Protein AF-X1JM20-F1 (afdb_monomer_lite)

Secondary structure (DSSP, 8-state):
------------HHHHHHHHHHHHTTS-SSHHHHHHHHHHHHHHHTT-TTSS--TT-------

Foldseek 3Di:
DDDDDDDDDDDDPVLVVVLVVCCVVVVDVHSVVVVVVVVLVVCCVVVHPPSDDPPDPPPPPDD

pLDDT: mean 86.04, std 16.42, range [44.78, 98.25]

Sequence (63 aa):
MVEKIRNTVTLTKSYNDALDELVRRGVYIEKQDAIRCALRTLFEKHKMDPFIPAEGITRNPLN

Structure (mmCIF, N/CA/C/O backbone):
data_AF-X1JM20-F1
#
_entry.id   AF-X1JM20-F1
#
loop_
_atom_site.group_PDB
_atom_site.id
_atom_site.type_symbol
_atom_site.label_atom_id
_atom_site.label_alt_id
_atom_site.label_comp_id
_atom_site.label_asym_id
_atom_site.label_entity_id
_atom_site.label_seq_id
_atom_site.pdbx_PDB_ins_code
_atom_site.Cartn_x
_atom_site.Cartn_y
_atom_site.Cartn_z
_atom_site.occupancy
_atom_site.B_iso_or_equiv
_atom_site.auth_seq_id
_atom_site.auth_comp_id
_atom_site.auth_asym_id
_atom_site.auth_atom_id
_atom_site.pdbx_PDB_model_num
ATOM 1 N N . MET A 1 1 ? 20.501 -13.781 1.856 1.00 52.81 1 MET A N 1
ATOM 2 C CA . MET A 1 1 ? 19.577 -12.862 2.559 1.00 52.81 1 MET A CA 1
ATOM 3 C C . MET A 1 1 ? 19.316 -11.684 1.638 1.00 52.81 1 MET A C 1
ATOM 5 O O . MET A 1 1 ? 20.269 -11.224 1.029 1.00 52.81 1 MET A O 1
ATOM 9 N N . VAL A 1 2 ? 18.065 -11.250 1.474 1.00 84.19 2 VAL A N 1
ATOM 10 C CA . VAL A 1 2 ? 17.747 -10.049 0.681 1.00 84.19 2 VAL A CA 1
ATOM 11 C C . VAL A 1 2 ? 17.936 -8.831 1.580 1.00 84.19 2 VAL A C 1
ATOM 13 O O . VAL A 1 2 ? 17.385 -8.808 2.683 1.00 84.19 2 VAL A O 1
ATOM 16 N N . GLU A 1 3 ? 18.723 -7.857 1.134 1.00 91.50 3 GLU A N 1
ATOM 17 C CA . GLU A 1 3 ? 18.935 -6.602 1.856 1.00 91.50 3 GLU A CA 1
ATOM 18 C C . GLU A 1 3 ? 17.615 -5.819 1.967 1.00 91.50 3 GLU A C 1
ATOM 20 O O . GLU A 1 3 ? 16.842 -5.739 1.011 1.00 91.50 3 GLU A O 1
ATOM 25 N N . LYS A 1 4 ? 17.320 -5.276 3.154 1.00 88.88 4 LYS A N 1
ATOM 26 C CA . LYS A 1 4 ? 16.085 -4.529 3.425 1.00 88.88 4 LYS A CA 1
ATOM 27 C C . LYS A 1 4 ? 16.425 -3.152 3.973 1.00 88.88 4 LYS A C 1
ATOM 29 O O . LYS A 1 4 ? 17.039 -3.045 5.030 1.00 88.88 4 LYS A O 1
ATOM 34 N N . ILE A 1 5 ? 15.941 -2.116 3.295 1.00 92.44 5 ILE A N 1
ATOM 35 C CA . ILE A 1 5 ? 16.075 -0.721 3.723 1.00 92.44 5 ILE A CA 1
ATOM 36 C C . ILE A 1 5 ? 14.721 -0.239 4.251 1.00 92.44 5 ILE A C 1
ATOM 38 O O . ILE A 1 5 ? 13.682 -0.452 3.619 1.00 92.44 5 ILE A O 1
ATOM 42 N N . ARG A 1 6 ? 14.720 0.406 5.423 1.00 92.75 6 ARG A N 1
ATOM 43 C CA . ARG A 1 6 ? 13.515 1.017 5.996 1.00 92.75 6 ARG A CA 1
ATOM 44 C C . ARG A 1 6 ? 13.300 2.394 5.374 1.00 92.75 6 ARG A C 1
ATOM 46 O O . ARG A 1 6 ? 14.163 3.254 5.486 1.00 92.75 6 ARG A O 1
ATOM 53 N N . ASN A 1 7 ? 12.117 2.602 4.805 1.00 90.88 7 ASN A N 1
ATOM 54 C CA . ASN A 1 7 ? 11.660 3.904 4.326 1.00 90.88 7 ASN A CA 1
ATOM 55 C C . ASN A 1 7 ? 10.484 4.384 5.187 1.00 90.88 7 ASN A C 1
ATOM 57 O O . ASN A 1 7 ? 9.601 3.591 5.516 1.00 90.88 7 ASN A O 1
ATOM 61 N N . THR A 1 8 ? 10.468 5.673 5.530 1.00 93.38 8 THR A N 1
ATOM 62 C CA . THR A 1 8 ? 9.372 6.328 6.260 1.00 93.38 8 THR A CA 1
ATOM 63 C C . THR A 1 8 ? 8.757 7.384 5.357 1.00 93.38 8 THR A C 1
ATOM 65 O O . THR A 1 8 ? 9.478 8.187 4.771 1.00 93.38 8 THR A O 1
ATOM 68 N N . VAL A 1 9 ? 7.431 7.393 5.253 1.00 91.88 9 VAL A N 1
ATOM 69 C CA . VAL A 1 9 ? 6.687 8.370 4.453 1.00 91.88 9 VAL A CA 1
ATOM 70 C C . VAL A 1 9 ? 5.563 8.974 5.284 1.00 91.88 9 VAL A C 1
ATOM 72 O O . VAL A 1 9 ? 4.919 8.278 6.068 1.00 91.88 9 VAL A O 1
ATOM 75 N N . THR A 1 10 ? 5.317 10.268 5.097 1.00 96.00 10 THR A N 1
ATOM 76 C CA . THR A 1 10 ? 4.171 10.961 5.693 1.00 96.00 10 THR A CA 1
ATOM 77 C C . THR A 1 10 ? 3.021 10.941 4.698 1.00 96.00 10 THR A C 1
ATOM 79 O O . THR A 1 10 ? 3.146 11.467 3.595 1.00 96.00 10 THR A O 1
ATOM 82 N N . LEU A 1 11 ? 1.897 10.340 5.085 1.00 95.06 11 LEU A N 1
ATOM 83 C CA . LEU A 1 11 ? 0.679 10.270 4.278 1.00 95.06 11 LEU A CA 1
ATOM 84 C C . LEU A 1 11 ? -0.454 11.012 4.984 1.00 95.06 11 LEU A C 1
ATOM 86 O O . LEU A 1 11 ? -0.481 11.093 6.214 1.00 95.06 11 LEU A O 1
ATOM 90 N N . THR A 1 12 ? -1.415 11.530 4.218 1.00 98.00 12 THR A N 1
ATOM 91 C CA . THR A 1 12 ? -2.607 12.138 4.817 1.00 98.00 12 THR A CA 1
ATOM 92 C C . THR A 1 12 ? -3.440 11.083 5.550 1.00 98.00 12 THR A C 1
ATOM 94 O O . THR A 1 12 ? -3.314 9.874 5.322 1.00 98.00 12 THR A O 1
ATOM 97 N N . LYS A 1 13 ? -4.311 11.541 6.456 1.00 97.56 13 LYS A N 1
ATOM 98 C CA . LYS A 1 13 ? -5.139 10.656 7.282 1.00 97.56 13 LYS A CA 1
ATOM 99 C C . LYS A 1 13 ? -5.977 9.685 6.441 1.00 97.56 13 LYS A C 1
ATOM 101 O O . LYS A 1 13 ? -5.998 8.503 6.745 1.00 97.56 13 LYS A O 1
ATOM 106 N N . SER A 1 14 ? -6.564 10.149 5.337 1.00 98.00 14 SER A N 1
ATOM 107 C CA . SER A 1 14 ? -7.398 9.312 4.463 1.00 98.00 14 SER A CA 1
ATOM 108 C C . SER A 1 14 ? -6.663 8.095 3.889 1.00 98.00 14 SER A C 1
ATOM 110 O O . SER A 1 14 ? -7.256 7.026 3.774 1.00 98.00 14 SER A O 1
ATOM 112 N N . TYR A 1 15 ? -5.372 8.219 3.569 1.00 97.12 15 TYR A N 1
ATOM 113 C CA . TYR A 1 15 ? -4.566 7.080 3.117 1.00 97.12 15 TYR A CA 1
ATOM 114 C C . TYR A 1 15 ? -4.304 6.094 4.254 1.00 97.12 15 TYR A C 1
ATOM 116 O O . TYR A 1 15 ? -4.376 4.886 4.042 1.00 97.12 15 TYR A O 1
ATOM 124 N N . ASN A 1 16 ? -4.014 6.597 5.456 1.00 96.88 16 ASN A N 1
ATOM 125 C CA . ASN A 1 16 ? -3.822 5.743 6.626 1.00 96.88 16 ASN A CA 1
ATOM 126 C C . ASN A 1 16 ? -5.101 4.981 6.978 1.00 96.88 16 ASN A C 1
ATOM 128 O O . ASN A 1 16 ? -5.030 3.767 7.144 1.00 96.88 16 ASN A O 1
ATOM 132 N N . ASP A 1 17 ? -6.247 5.665 6.991 1.00 98.25 17 ASP A N 1
ATOM 133 C CA . ASP A 1 17 ? -7.553 5.069 7.279 1.00 98.25 17 ASP A CA 1
ATOM 134 C C . ASP A 1 17 ? -7.902 3.975 6.249 1.00 98.25 17 ASP A C 1
ATOM 136 O O . ASP A 1 17 ? -8.378 2.898 6.609 1.00 98.25 17 ASP A O 1
ATOM 140 N N . ALA A 1 18 ? -7.605 4.199 4.963 1.00 97.88 18 ALA A N 1
ATOM 141 C CA . ALA A 1 18 ? -7.800 3.189 3.924 1.00 97.88 18 ALA A CA 1
ATOM 142 C C . ALA A 1 18 ? -6.866 1.974 4.089 1.00 97.88 18 ALA A C 1
ATOM 144 O O . ALA A 1 18 ? -7.294 0.836 3.895 1.00 97.88 18 ALA A O 1
ATOM 145 N N . LEU A 1 19 ? -5.600 2.192 4.467 1.00 97.25 19 LEU A N 1
ATOM 146 C CA . LEU A 1 19 ? -4.654 1.108 4.760 1.00 97.25 19 LEU A CA 1
ATOM 147 C C . LEU A 1 19 ? -5.079 0.302 5.995 1.00 97.25 19 LEU A C 1
ATOM 149 O O . LEU A 1 19 ? -4.984 -0.924 5.977 1.00 97.25 19 LEU A O 1
ATOM 153 N N . ASP A 1 20 ? -5.562 0.971 7.045 1.00 97.75 20 ASP A N 1
ATOM 154 C CA . ASP A 1 20 ? -6.130 0.322 8.232 1.00 97.75 20 ASP A CA 1
ATOM 155 C C . ASP A 1 20 ? -7.339 -0.541 7.870 1.00 97.75 20 ASP A C 1
ATOM 157 O O . ASP A 1 20 ? -7.437 -1.685 8.309 1.00 97.75 20 ASP A O 1
ATOM 161 N N . GLU A 1 21 ? -8.227 -0.038 7.014 1.00 98.25 21 GLU A N 1
ATOM 162 C CA . GLU A 1 21 ? -9.407 -0.778 6.571 1.00 98.25 21 GLU A CA 1
ATOM 163 C C . GLU A 1 21 ? -9.042 -2.044 5.781 1.00 98.25 21 GLU A C 1
ATOM 165 O O . GLU A 1 21 ? -9.670 -3.090 5.960 1.00 98.25 21 GLU A O 1
ATOM 170 N N . LEU A 1 22 ? -8.003 -1.986 4.940 1.00 97.69 22 LEU A N 1
ATOM 171 C CA . LEU A 1 22 ? -7.496 -3.157 4.218 1.00 97.69 22 LEU A CA 1
ATOM 172 C C . LEU A 1 22 ? -6.976 -4.243 5.169 1.00 97.69 22 LEU A C 1
ATOM 174 O O . LEU A 1 22 ? -7.242 -5.428 4.951 1.00 97.69 22 LEU A O 1
ATOM 178 N N . VAL A 1 23 ? -6.275 -3.844 6.232 1.00 97.69 23 VAL A N 1
ATOM 179 C CA . VAL A 1 23 ? -5.790 -4.769 7.265 1.00 97.69 23 VAL A CA 1
ATOM 180 C C . VAL A 1 23 ? -6.953 -5.318 8.089 1.00 97.69 23 VAL A C 1
ATOM 182 O O . VAL A 1 23 ? -7.056 -6.525 8.295 1.00 97.69 23 VAL A O 1
ATOM 185 N N . ARG A 1 24 ? -7.898 -4.461 8.491 1.00 97.88 24 ARG A N 1
ATOM 186 C CA . ARG A 1 24 ? -9.083 -4.846 9.272 1.00 97.88 24 ARG A CA 1
ATOM 187 C C . ARG A 1 24 ? -9.962 -5.865 8.545 1.00 97.88 24 ARG A C 1
ATOM 189 O O . ARG A 1 24 ? -10.549 -6.735 9.181 1.00 97.88 24 ARG A O 1
ATOM 196 N N . ARG A 1 25 ? -10.051 -5.769 7.216 1.00 97.75 25 ARG A N 1
ATOM 197 C CA . ARG A 1 25 ? -10.758 -6.737 6.358 1.00 97.75 25 ARG A CA 1
ATOM 198 C C . ARG A 1 25 ? -9.989 -8.043 6.142 1.00 97.75 25 ARG A C 1
ATOM 200 O O . ARG A 1 25 ? -10.524 -8.944 5.506 1.00 97.75 25 ARG A O 1
ATOM 207 N N . GLY A 1 26 ? -8.747 -8.139 6.618 1.00 96.81 26 GLY A N 1
ATOM 208 C CA . GLY A 1 26 ? -7.877 -9.291 6.399 1.00 96.81 26 GLY A CA 1
ATOM 209 C C . GLY A 1 26 ? -7.348 -9.409 4.967 1.00 96.81 26 GLY A C 1
ATOM 210 O O . GLY A 1 26 ? -6.859 -10.470 4.595 1.00 96.81 26 GLY A O 1
ATOM 211 N N . VAL A 1 27 ? -7.438 -8.347 4.153 1.00 97.44 27 VAL A N 1
ATOM 212 C CA . VAL A 1 27 ? -6.897 -8.347 2.777 1.00 97.44 27 VAL A CA 1
ATOM 213 C C . VAL A 1 27 ? -5.369 -8.375 2.810 1.00 97.44 27 VAL A C 1
ATOM 215 O O . VAL A 1 27 ? -4.734 -9.022 1.982 1.00 97.44 27 VAL A O 1
ATOM 218 N N . TYR A 1 28 ? -4.785 -7.688 3.791 1.00 97.25 28 TYR A N 1
ATOM 219 C CA . TYR A 1 28 ? -3.355 -7.700 4.077 1.00 97.25 28 TYR A CA 1
ATOM 220 C C . TYR A 1 28 ? -3.130 -7.924 5.571 1.00 97.25 28 TYR A C 1
ATOM 222 O O . TYR A 1 28 ? -3.949 -7.510 6.387 1.00 97.25 28 TYR A O 1
ATOM 230 N N . ILE A 1 29 ? -2.008 -8.551 5.927 1.00 94.81 29 ILE A N 1
ATOM 231 C CA . ILE A 1 29 ? -1.632 -8.770 7.332 1.00 94.81 29 ILE A CA 1
ATOM 232 C C . ILE A 1 29 ? -1.203 -7.441 7.962 1.00 94.81 29 ILE A C 1
ATOM 234 O O . ILE A 1 29 ? -1.611 -7.114 9.073 1.00 94.81 29 ILE A O 1
ATOM 238 N N . GLU A 1 30 ? -0.419 -6.644 7.231 1.00 96.56 30 GLU A N 1
ATOM 239 C CA . GLU A 1 30 ? 0.066 -5.347 7.691 1.00 96.56 30 GLU A CA 1
ATOM 240 C C . GLU A 1 30 ? 0.011 -4.287 6.583 1.00 96.56 30 GLU A C 1
ATOM 242 O O . GLU A 1 30 ? 0.082 -4.586 5.387 1.00 96.56 30 GLU A O 1
ATOM 247 N N . LYS A 1 31 ? -0.011 -3.005 6.974 1.00 95.19 31 LYS A N 1
ATOM 248 C CA . LYS A 1 31 ? 0.011 -1.868 6.032 1.00 95.19 31 LYS A CA 1
ATOM 249 C C . LYS A 1 31 ? 1.200 -1.924 5.072 1.00 95.19 31 LYS A C 1
ATOM 251 O O . LYS A 1 31 ? 1.080 -1.540 3.911 1.00 95.19 31 LYS A O 1
ATOM 256 N N . GLN A 1 32 ? 2.351 -2.405 5.547 1.00 94.69 32 GLN A N 1
ATOM 257 C CA . GLN A 1 32 ? 3.559 -2.495 4.730 1.00 94.69 32 GLN A CA 1
ATOM 258 C C . GLN A 1 32 ? 3.421 -3.481 3.565 1.00 94.69 32 GLN A C 1
ATOM 260 O O . GLN A 1 32 ? 4.036 -3.258 2.523 1.00 94.69 32 GLN A O 1
ATOM 265 N N . ASP A 1 33 ? 2.613 -4.538 3.699 1.00 94.50 33 ASP A N 1
ATOM 266 C CA . ASP A 1 33 ? 2.339 -5.460 2.593 1.00 94.50 33 ASP A CA 1
ATOM 267 C C . ASP A 1 33 ? 1.510 -4.770 1.511 1.00 94.50 33 ASP A C 1
ATOM 269 O O . ASP A 1 33 ? 1.863 -4.840 0.333 1.00 94.50 33 ASP A O 1
ATOM 273 N N . ALA A 1 34 ? 0.474 -4.030 1.919 1.00 95.88 34 ALA A N 1
ATOM 274 C CA . ALA A 1 34 ? -0.354 -3.245 1.009 1.00 95.88 34 ALA A CA 1
ATOM 275 C C . ALA A 1 34 ? 0.472 -2.182 0.263 1.00 95.88 34 ALA A C 1
ATOM 277 O O . ALA A 1 34 ? 0.371 -2.060 -0.958 1.00 95.88 34 ALA A O 1
ATOM 278 N N . ILE A 1 35 ? 1.348 -1.461 0.973 1.00 95.50 35 ILE A N 1
ATOM 279 C CA . ILE A 1 35 ? 2.241 -0.456 0.374 1.00 95.50 35 ILE A CA 1
ATOM 280 C C . ILE A 1 35 ? 3.223 -1.113 -0.603 1.00 95.50 35 ILE A C 1
ATOM 282 O O . ILE A 1 35 ? 3.388 -0.629 -1.722 1.00 95.50 35 ILE A O 1
ATOM 286 N N . ARG A 1 36 ? 3.853 -2.235 -0.226 1.00 93.38 36 ARG A N 1
ATOM 287 C CA . ARG A 1 36 ? 4.758 -2.976 -1.122 1.00 93.38 36 ARG A CA 1
ATOM 288 C C . ARG A 1 36 ? 4.041 -3.477 -2.375 1.00 93.38 36 ARG A C 1
ATOM 290 O O . ARG A 1 36 ? 4.626 -3.427 -3.453 1.00 93.38 36 ARG A O 1
ATOM 297 N N . CYS A 1 37 ? 2.798 -3.938 -2.242 1.00 94.62 37 CYS A N 1
ATOM 298 C CA . CYS A 1 37 ? 1.965 -4.355 -3.368 1.00 94.62 37 CYS A CA 1
ATOM 2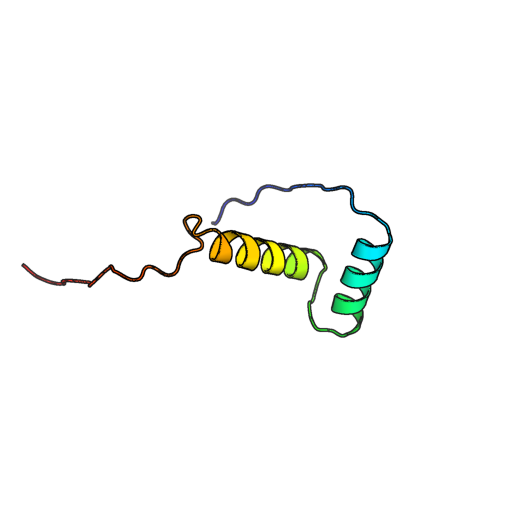99 C C . CYS A 1 37 ? 1.675 -3.176 -4.308 1.00 94.62 37 CYS A C 1
ATOM 301 O O . CYS A 1 37 ? 1.955 -3.259 -5.501 1.00 94.62 37 CYS A O 1
ATOM 303 N N . ALA A 1 38 ? 1.234 -2.039 -3.761 1.00 94.44 38 ALA A N 1
ATOM 304 C CA . ALA A 1 38 ? 0.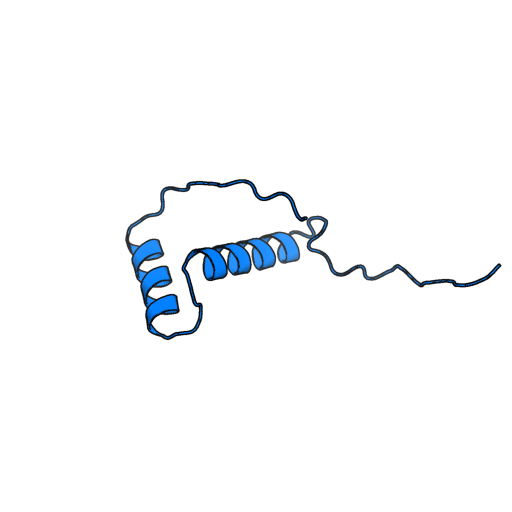979 -0.829 -4.539 1.00 94.44 38 ALA A CA 1
ATOM 305 C C . ALA A 1 38 ? 2.233 -0.329 -5.281 1.00 94.44 38 ALA A C 1
ATOM 307 O O . ALA A 1 38 ? 2.153 0.017 -6.460 1.00 94.44 38 ALA A O 1
ATOM 308 N N . LEU A 1 39 ? 3.398 -0.337 -4.620 1.00 94.44 39 LEU A N 1
ATOM 309 C CA . LEU A 1 39 ? 4.677 0.030 -5.237 1.00 94.44 39 LEU A CA 1
ATOM 310 C C . LEU A 1 39 ? 5.082 -0.943 -6.344 1.00 94.44 39 LEU A C 1
ATOM 312 O O . LEU A 1 39 ? 5.510 -0.503 -7.406 1.00 94.44 39 LEU A O 1
ATOM 316 N N . ARG A 1 40 ? 4.903 -2.252 -6.137 1.00 93.75 40 ARG A N 1
ATOM 317 C CA . ARG A 1 40 ? 5.154 -3.256 -7.176 1.00 93.75 40 ARG A CA 1
ATOM 318 C C . ARG A 1 40 ? 4.298 -2.983 -8.412 1.00 93.75 40 ARG A C 1
ATOM 320 O O . ARG A 1 40 ? 4.849 -2.873 -9.500 1.00 93.75 40 ARG A O 1
ATOM 327 N N . THR A 1 41 ? 2.992 -2.783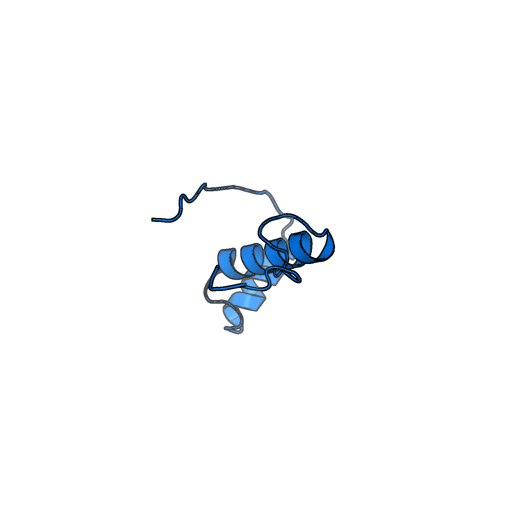 -8.235 1.00 92.81 41 THR A N 1
ATOM 328 C CA . THR A 1 41 ? 2.080 -2.453 -9.341 1.00 92.81 41 THR A CA 1
ATOM 329 C C . THR A 1 41 ? 2.475 -1.152 -10.042 1.00 92.81 41 THR A C 1
ATOM 331 O O . THR A 1 41 ? 2.345 -1.041 -11.260 1.00 92.81 41 THR A O 1
ATOM 334 N N . LEU A 1 42 ? 2.958 -0.153 -9.298 1.00 94.44 42 LEU A N 1
ATOM 335 C CA . LEU A 1 42 ? 3.474 1.086 -9.877 1.00 94.44 42 LEU A CA 1
ATOM 336 C C . LEU A 1 42 ? 4.715 0.817 -10.744 1.00 94.44 42 LEU A C 1
ATOM 338 O O . LEU A 1 42 ? 4.761 1.242 -11.895 1.00 94.44 42 LEU A O 1
ATOM 342 N N . PHE A 1 43 ? 5.698 0.082 -10.226 1.00 94.62 43 PHE A N 1
ATOM 343 C CA . PHE A 1 43 ? 6.938 -0.224 -10.944 1.00 94.62 43 PHE A CA 1
ATOM 344 C C . PHE A 1 43 ? 6.718 -1.124 -12.165 1.00 94.62 43 PHE A C 1
ATOM 346 O O . PHE A 1 43 ? 7.313 -0.874 -13.213 1.00 94.62 43 PHE A O 1
ATOM 353 N N . GLU A 1 44 ? 5.808 -2.094 -12.071 1.00 92.25 44 GLU A N 1
ATOM 354 C CA . GLU A 1 44 ? 5.352 -2.921 -13.195 1.00 92.25 44 GLU A CA 1
ATOM 355 C C . GLU A 1 44 ? 4.764 -2.055 -14.318 1.00 92.25 44 GLU A C 1
ATOM 357 O O . GLU A 1 44 ? 5.178 -2.164 -15.474 1.00 92.25 44 GLU A O 1
ATOM 362 N N . LYS A 1 45 ? 3.856 -1.124 -13.983 1.00 92.62 45 LYS A N 1
ATOM 363 C CA . LYS A 1 45 ? 3.249 -0.198 -14.958 1.00 92.62 45 LYS A CA 1
ATOM 364 C C . LYS A 1 45 ? 4.276 0.691 -15.654 1.00 92.62 45 LYS A C 1
ATOM 366 O O . LYS A 1 45 ? 4.104 1.018 -16.826 1.00 92.62 45 LYS A O 1
ATOM 371 N N . HIS A 1 46 ? 5.333 1.072 -14.943 1.00 94.25 46 HIS A N 1
ATOM 372 C CA . HIS A 1 46 ? 6.412 1.899 -15.478 1.00 94.25 46 HIS A CA 1
ATOM 373 C C . HIS A 1 46 ? 7.555 1.102 -16.112 1.00 94.25 46 HIS A C 1
ATOM 375 O O . HIS A 1 46 ? 8.515 1.715 -16.569 1.00 94.25 46 HIS A O 1
ATOM 381 N N . LYS A 1 47 ? 7.449 -0.232 -16.191 1.00 90.38 47 LYS A N 1
ATOM 382 C CA . LYS A 1 47 ? 8.481 -1.104 -16.765 1.00 90.38 47 LYS A CA 1
ATOM 383 C C . LYS A 1 47 ? 9.855 -0.879 -16.115 1.00 90.38 47 LYS A C 1
ATOM 385 O O . LYS A 1 47 ? 10.852 -0.681 -16.804 1.00 90.38 47 LYS A O 1
ATOM 390 N N . MET A 1 48 ? 9.894 -0.881 -14.783 1.00 90.38 48 MET A N 1
ATOM 391 C CA . MET A 1 48 ? 11.127 -0.721 -14.005 1.00 90.38 48 MET A CA 1
ATOM 392 C C . MET A 1 48 ? 11.708 -2.088 -13.623 1.00 90.38 48 MET A C 1
ATOM 394 O O . MET A 1 48 ? 11.005 -2.922 -13.053 1.00 90.38 48 MET A O 1
ATOM 398 N N . ASP A 1 49 ? 12.995 -2.311 -13.888 1.00 80.25 49 ASP A N 1
ATOM 399 C CA . ASP A 1 49 ? 13.730 -3.487 -13.399 1.00 80.25 49 ASP A CA 1
ATOM 400 C C . ASP A 1 49 ? 13.835 -3.467 -11.854 1.00 80.25 49 ASP A C 1
ATOM 402 O O . ASP A 1 49 ? 13.964 -2.380 -11.278 1.00 80.25 49 ASP A O 1
ATOM 406 N N . PRO A 1 50 ? 13.745 -4.609 -11.138 1.00 82.56 50 PRO A N 1
ATOM 407 C CA . PRO A 1 50 ? 13.526 -5.992 -11.594 1.00 82.56 50 PRO A CA 1
ATOM 408 C C . PRO A 1 50 ? 12.040 -6.402 -11.611 1.00 82.56 50 PR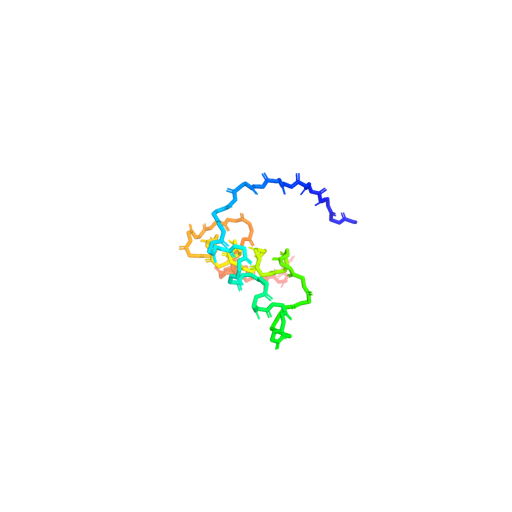O A C 1
ATOM 410 O O . PRO A 1 50 ? 11.706 -7.582 -11.516 1.00 82.56 50 PRO A O 1
ATOM 413 N N . PHE A 1 51 ? 11.120 -5.437 -11.644 1.00 82.88 51 PHE A N 1
ATOM 414 C CA . PHE A 1 51 ? 9.683 -5.676 -11.477 1.00 82.88 51 PHE A CA 1
ATOM 415 C C . PHE A 1 51 ? 8.963 -6.010 -12.788 1.00 82.88 51 PHE A C 1
ATOM 417 O O . PHE A 1 51 ? 7.751 -6.178 -12.789 1.00 82.88 51 PHE A O 1
ATOM 424 N N . ILE A 1 52 ? 9.688 -6.142 -13.897 1.00 74.31 52 ILE A N 1
ATOM 425 C CA . ILE A 1 52 ? 9.148 -6.651 -15.157 1.00 74.31 52 ILE A CA 1
ATOM 426 C C . ILE A 1 52 ? 9.343 -8.174 -15.169 1.00 74.31 52 ILE A C 1
ATOM 428 O O . ILE A 1 52 ? 10.463 -8.634 -14.933 1.00 74.31 52 ILE A O 1
ATOM 432 N N . PRO A 1 53 ? 8.313 -8.986 -15.464 1.00 60.25 53 PRO A N 1
ATOM 433 C CA . PRO A 1 53 ? 8.545 -10.383 -15.802 1.00 60.25 53 PRO A CA 1
ATOM 434 C C . PRO A 1 53 ? 9.441 -10.434 -17.044 1.00 60.25 53 PRO A C 1
ATOM 436 O O . PRO A 1 53 ? 9.158 -9.767 -18.034 1.00 60.25 53 PRO A O 1
ATOM 439 N N . ALA A 1 54 ? 10.540 -11.189 -16.983 1.00 58.12 54 ALA A N 1
ATOM 440 C CA . ALA A 1 54 ? 11.466 -11.346 -18.099 1.00 58.12 54 ALA A CA 1
ATOM 441 C C . ALA A 1 54 ? 10.778 -12.046 -19.284 1.00 58.12 54 ALA A C 1
ATOM 4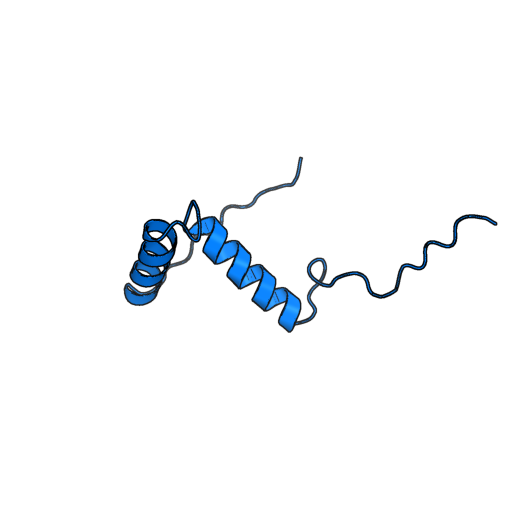43 O O . ALA A 1 54 ? 10.925 -13.251 -19.485 1.00 58.12 54 ALA A O 1
ATOM 444 N N . GLU A 1 55 ? 10.024 -11.305 -20.087 1.00 61.31 55 GLU A N 1
ATOM 445 C CA . GLU A 1 55 ? 9.633 -11.742 -21.419 1.00 61.31 55 GLU A CA 1
ATOM 446 C C . GLU A 1 55 ? 10.886 -11.694 -22.301 1.00 61.31 55 GLU A C 1
ATOM 448 O O . GLU A 1 55 ? 11.195 -10.673 -22.909 1.00 61.31 55 GLU A O 1
ATOM 453 N N . GLY A 1 56 ? 11.662 -12.787 -22.309 1.00 55.22 56 GLY A N 1
ATOM 454 C CA . GLY A 1 56 ? 12.740 -12.951 -23.288 1.00 55.22 56 GLY A CA 1
ATOM 455 C C . GLY A 1 56 ? 13.982 -13.751 -22.901 1.00 55.22 56 GLY A C 1
ATOM 456 O O . GLY A 1 56 ? 14.845 -13.906 -23.758 1.00 55.22 56 GLY A O 1
ATOM 457 N N . ILE A 1 57 ? 14.119 -14.314 -21.692 1.00 55.44 57 ILE A N 1
ATOM 458 C CA . ILE A 1 57 ? 15.190 -15.304 -21.466 1.00 55.44 57 ILE A CA 1
ATOM 459 C C . ILE A 1 57 ? 14.663 -16.671 -21.900 1.00 55.44 57 ILE A C 1
ATOM 461 O O . ILE A 1 57 ? 14.287 -17.511 -21.080 1.00 55.44 57 ILE A O 1
ATOM 465 N N . THR A 1 58 ? 14.651 -16.911 -23.213 1.00 52.25 58 THR A N 1
ATOM 466 C CA . THR A 1 58 ? 14.850 -18.267 -23.721 1.00 52.25 58 THR A CA 1
ATOM 467 C C . THR A 1 58 ? 16.124 -18.781 -23.070 1.00 52.25 58 THR A C 1
ATOM 469 O O . THR A 1 58 ? 17.235 -18.408 -23.447 1.00 52.25 58 THR A O 1
ATOM 472 N N . ARG A 1 59 ? 15.960 -19.627 -22.052 1.00 47.66 59 ARG A N 1
ATOM 473 C CA . ARG A 1 59 ? 16.976 -20.607 -21.707 1.00 47.66 59 ARG A CA 1
ATOM 474 C C . ARG A 1 59 ? 17.249 -21.361 -23.004 1.00 47.66 59 ARG A C 1
ATOM 476 O O . ARG A 1 59 ? 16.422 -22.167 -23.412 1.00 47.66 59 ARG A O 1
ATOM 483 N N . ASN A 1 60 ? 18.362 -21.068 -23.660 1.00 50.41 60 A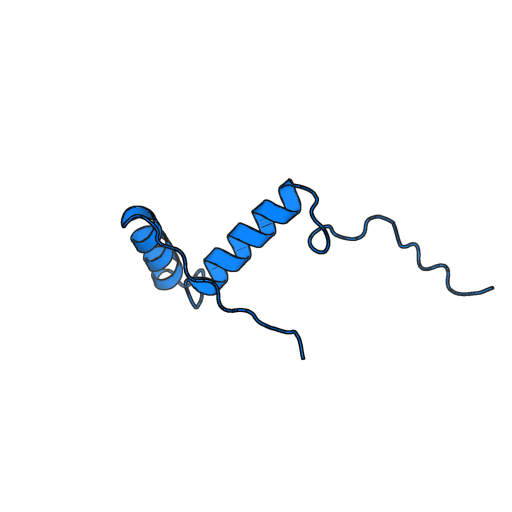SN A N 1
ATOM 484 C CA . ASN A 1 60 ? 19.005 -22.063 -24.494 1.00 50.41 60 ASN A CA 1
ATOM 485 C C . ASN A 1 60 ? 19.953 -22.825 -23.567 1.00 50.41 60 ASN A C 1
ATOM 487 O O . ASN A 1 60 ? 21.045 -22.322 -23.291 1.00 50.41 60 ASN A O 1
ATOM 491 N N . PRO A 1 61 ? 19.555 -23.967 -22.982 1.00 53.50 61 PRO A N 1
ATOM 492 C CA . PRO A 1 61 ? 20.554 -24.884 -22.493 1.00 53.50 61 PRO A CA 1
ATOM 493 C C . PRO A 1 61 ? 21.187 -25.557 -23.721 1.00 53.50 61 PRO A C 1
ATOM 495 O O . PRO A 1 61 ? 20.478 -26.112 -24.554 1.00 53.50 61 PRO A O 1
ATOM 498 N N . LEU A 1 62 ? 22.522 -25.565 -23.733 1.00 52.88 62 LEU A N 1
ATOM 499 C CA . LEU A 1 62 ? 23.408 -26.430 -24.525 1.00 52.88 62 LEU A CA 1
ATOM 500 C C . LEU A 1 62 ? 23.812 -25.901 -25.916 1.00 52.88 62 LEU A C 1
ATOM 502 O O . LEU A 1 62 ? 23.136 -26.115 -26.918 1.00 52.88 62 LEU A O 1
ATOM 506 N N . ASN A 1 63 ? 24.991 -25.276 -25.953 1.00 44.78 63 ASN A N 1
ATOM 507 C CA . ASN A 1 63 ? 26.061 -25.697 -26.860 1.00 44.78 63 ASN A CA 1
ATOM 508 C C . ASN A 1 63 ? 27.206 -26.215 -25.987 1.00 44.78 63 ASN A C 1
ATOM 510 O O . ASN A 1 63 ? 27.471 -25.543 -24.963 1.00 44.78 63 ASN A O 1
#

Organism: NCBI:txid412755

InterPro domains:
  IPR010985 Ribbon-helix-helix [SSF47598] (5-47)

Radius of gyration: 16.87 Å; chains: 1; bounding box: 37×39×36 Å